Protein AF-A0A8C0IT61-F1 (afdb_monomer_lite)

Structure (mmCIF, N/CA/C/O backbone):
data_AF-A0A8C0IT61-F1
#
_entry.id   AF-A0A8C0IT61-F1
#
loop_
_atom_site.group_PDB
_atom_site.id
_atom_site.type_symbol
_atom_site.label_atom_id
_atom_site.label_alt_id
_atom_site.label_comp_id
_atom_site.label_asym_id
_atom_site.label_entity_id
_atom_site.label_seq_id
_atom_site.pdbx_PDB_ins_code
_atom_site.Cartn_x
_atom_site.Cartn_y
_atom_site.Cartn_z
_atom_site.occupancy
_atom_site.B_iso_or_equiv
_atom_site.auth_seq_id
_atom_site.auth_comp_id
_atom_site.auth_asym_id
_atom_site.auth_atom_id
_atom_site.pdbx_PDB_model_num
ATOM 1 N N . GLY A 1 1 ? 16.651 39.748 52.856 1.00 37.59 1 GLY A N 1
ATOM 2 C CA . GLY A 1 1 ? 15.775 40.098 51.716 1.00 37.59 1 GLY A CA 1
ATOM 3 C C . GLY A 1 1 ? 16.646 40.126 50.484 1.00 37.59 1 GLY A C 1
ATOM 4 O O . GLY A 1 1 ? 17.708 40.715 50.561 1.00 37.59 1 GLY A O 1
ATOM 5 N N . GLY A 1 2 ? 16.390 39.328 49.450 1.00 40.09 2 GLY A N 1
ATOM 6 C CA . GLY A 1 2 ? 15.243 39.465 48.538 1.00 40.09 2 GLY A CA 1
ATOM 7 C C . GLY A 1 2 ? 15.715 40.370 47.390 1.00 40.09 2 GLY A C 1
ATOM 8 O O . GLY A 1 2 ? 16.027 41.520 47.638 1.00 40.09 2 GLY A O 1
ATOM 9 N N . GLY A 1 3 ? 15.946 39.916 46.160 1.00 47.50 3 GLY A N 1
ATOM 10 C CA . GLY A 1 3 ? 15.124 39.027 45.347 1.00 47.50 3 GLY A CA 1
ATOM 11 C C . GLY A 1 3 ? 14.456 39.866 44.250 1.00 47.50 3 GLY A C 1
ATOM 12 O O . GLY A 1 3 ? 13.335 40.319 44.439 1.00 47.50 3 GLY A O 1
ATOM 13 N N . GLN A 1 4 ? 15.146 40.077 43.125 1.00 46.81 4 GLN A N 1
ATOM 14 C CA . GLN A 1 4 ? 14.633 40.660 41.870 1.00 46.81 4 GLN A CA 1
ATOM 15 C C . GLN A 1 4 ? 15.276 39.840 40.738 1.00 46.81 4 GLN A C 1
ATOM 17 O O . GLN A 1 4 ? 16.493 39.853 40.608 1.00 46.81 4 GLN A O 1
ATOM 22 N N . ARG A 1 5 ? 14.626 38.843 40.120 1.00 49.97 5 ARG A N 1
ATOM 23 C CA . ARG A 1 5 ? 13.430 38.793 39.247 1.00 49.97 5 ARG A CA 1
ATOM 24 C C . ARG A 1 5 ? 13.574 39.548 37.921 1.00 49.97 5 ARG A C 1
ATOM 26 O O . ARG A 1 5 ? 13.501 40.766 37.890 1.00 49.97 5 ARG A O 1
ATOM 33 N N . GLY A 1 6 ? 13.595 38.749 36.848 1.00 43.94 6 GLY A N 1
ATOM 34 C CA . GLY A 1 6 ? 13.253 39.118 35.470 1.00 43.94 6 GLY A CA 1
ATOM 35 C C . GLY A 1 6 ? 14.483 39.224 34.570 1.00 43.94 6 GLY A C 1
ATOM 36 O O . GLY A 1 6 ? 15.353 40.033 34.823 1.00 43.94 6 GLY A O 1
ATOM 37 N N . GLY A 1 7 ? 14.667 38.447 33.511 1.00 47.16 7 GLY A N 1
ATOM 38 C CA . GLY A 1 7 ? 13.879 37.388 32.901 1.00 47.16 7 GLY A CA 1
ATOM 39 C C . GLY A 1 7 ? 14.778 36.759 31.834 1.00 47.16 7 GLY A C 1
ATOM 40 O O . GLY A 1 7 ? 15.480 37.464 31.115 1.00 47.16 7 GLY A O 1
ATOM 41 N N . GLY A 1 8 ? 14.837 35.429 31.796 1.00 50.91 8 GLY A N 1
ATOM 42 C CA . GLY A 1 8 ? 15.712 34.708 30.882 1.00 50.91 8 GLY A CA 1
ATOM 43 C C . GLY A 1 8 ? 15.244 34.827 29.436 1.00 50.91 8 GLY A C 1
ATOM 44 O O . GLY A 1 8 ? 14.141 34.398 29.105 1.00 50.91 8 GLY A O 1
ATOM 45 N N . THR A 1 9 ? 16.112 35.314 28.555 1.00 48.31 9 THR A N 1
ATOM 46 C CA . THR A 1 9 ? 15.982 35.096 27.115 1.00 48.31 9 THR A CA 1
ATOM 47 C C . THR A 1 9 ? 16.641 33.765 26.769 1.00 48.31 9 THR A C 1
ATOM 49 O O . THR A 1 9 ? 17.807 33.664 26.397 1.00 48.31 9 THR A O 1
ATOM 52 N N . LYS A 1 10 ? 15.863 32.691 26.923 1.00 48.31 10 LYS A N 1
ATOM 53 C CA . LYS A 1 10 ? 16.153 31.412 26.276 1.00 48.31 10 LYS A CA 1
ATOM 54 C C . LYS A 1 10 ? 15.965 31.615 24.777 1.00 48.31 10 LYS A C 1
ATOM 56 O O . LYS A 1 10 ? 14.842 31.527 24.287 1.00 48.31 10 LYS A O 1
ATOM 61 N N . VAL A 1 11 ? 17.043 31.863 24.040 1.00 52.34 11 VAL A N 1
ATOM 62 C CA . VAL A 1 11 ? 17.003 31.681 22.586 1.00 52.34 11 VAL A CA 1
ATOM 63 C C . VAL A 1 11 ? 17.136 30.182 22.336 1.00 52.34 11 VAL A C 1
ATOM 65 O O . VAL A 1 11 ? 18.219 29.649 22.115 1.00 52.34 11 VAL A O 1
ATOM 68 N N . ALA A 1 12 ? 16.014 29.474 22.471 1.00 51.62 12 ALA A N 1
ATOM 69 C CA . ALA A 1 12 ? 15.885 28.125 21.953 1.00 51.62 12 ALA A CA 1
ATOM 70 C C . ALA A 1 12 ? 15.893 28.241 20.426 1.00 51.62 12 ALA A C 1
ATOM 72 O O . ALA A 1 12 ? 14.868 28.517 19.805 1.00 51.62 12 ALA A O 1
ATOM 73 N N . ALA A 1 13 ? 17.073 28.095 19.823 1.00 52.84 13 ALA A N 1
ATOM 74 C CA . ALA A 1 13 ? 17.193 27.905 18.389 1.00 52.84 13 ALA A CA 1
ATOM 75 C C . ALA A 1 13 ? 16.538 26.559 18.050 1.00 52.84 13 ALA A C 1
ATOM 77 O O . ALA A 1 13 ? 17.117 25.492 18.248 1.00 52.84 13 ALA A O 1
ATOM 78 N N . GLY A 1 14 ? 15.277 26.620 17.624 1.00 57.12 14 GLY A N 1
ATOM 79 C CA . GLY A 1 14 ? 14.517 25.470 17.166 1.00 57.12 14 GLY A CA 1
ATOM 80 C C . GLY A 1 14 ? 15.157 24.895 15.910 1.00 57.12 14 GLY A C 1
ATOM 81 O O . GLY A 1 14 ? 15.017 25.452 14.825 1.00 57.12 14 GLY A O 1
ATOM 82 N N . LEU A 1 15 ? 15.847 23.765 16.053 1.00 47.53 15 LEU A N 1
ATOM 83 C CA . LEU A 1 15 ? 16.224 22.936 14.921 1.00 47.53 15 LEU A CA 1
ATOM 84 C C . LEU A 1 15 ? 15.074 21.961 14.666 1.00 47.53 15 LEU A C 1
ATOM 86 O O . LEU A 1 15 ? 14.928 20.950 15.353 1.00 47.53 15 LEU A O 1
ATOM 90 N N . VAL A 1 16 ? 14.245 22.282 13.675 1.00 60.56 16 VAL A N 1
ATOM 91 C CA . VAL A 1 16 ? 13.300 21.333 13.079 1.00 60.56 16 VAL A CA 1
ATOM 92 C C . VAL A 1 16 ? 14.128 20.248 12.385 1.00 60.56 16 VAL A C 1
ATOM 94 O O . VAL A 1 16 ? 14.494 20.365 11.218 1.00 60.56 16 VAL A O 1
ATOM 97 N N . LEU A 1 17 ? 14.474 19.191 13.119 1.00 53.53 17 LEU A N 1
ATOM 98 C CA . LEU A 1 17 ? 15.021 17.967 12.544 1.00 53.53 17 LEU A CA 1
ATOM 99 C C . LEU A 1 17 ? 13.860 17.149 11.983 1.00 53.53 17 LEU A C 1
ATOM 101 O O . LEU A 1 17 ? 13.327 16.252 12.631 1.00 53.53 17 LEU A O 1
ATOM 105 N N . GLY A 1 18 ? 13.468 17.464 10.751 1.00 53.72 18 GLY A N 1
ATOM 106 C CA . GLY A 1 18 ? 12.740 16.500 9.938 1.00 53.72 18 GLY A CA 1
ATOM 107 C C . GLY A 1 18 ? 13.580 15.226 9.801 1.00 53.72 18 GLY A C 1
ATOM 108 O O . GLY A 1 18 ? 14.789 15.290 9.559 1.00 53.72 18 GLY A O 1
ATOM 109 N N . ALA A 1 19 ? 12.944 14.060 9.919 1.00 58.09 19 ALA A N 1
ATOM 110 C CA . ALA A 1 19 ? 13.590 12.744 9.852 1.00 58.09 19 ALA A CA 1
ATOM 111 C C . ALA A 1 19 ? 14.281 12.427 8.498 1.00 58.09 19 ALA A C 1
ATOM 113 O O . ALA A 1 19 ? 14.853 11.355 8.337 1.00 58.09 19 ALA A O 1
ATOM 114 N N . GLY A 1 20 ? 14.290 13.362 7.539 1.00 57.69 20 GLY A N 1
ATOM 115 C CA . GLY A 1 20 ? 14.991 13.257 6.253 1.00 57.69 20 GLY A CA 1
ATOM 116 C C . GLY A 1 20 ? 16.338 13.993 6.157 1.00 57.69 20 GLY A C 1
ATOM 117 O O . GLY A 1 20 ? 17.048 13.802 5.175 1.00 57.69 20 GLY A O 1
ATOM 118 N N . ALA A 1 21 ? 16.735 14.812 7.142 1.00 60.66 21 ALA A N 1
ATOM 119 C CA . ALA A 1 21 ? 17.976 15.606 7.061 1.00 60.66 21 ALA A CA 1
ATOM 120 C C . ALA A 1 21 ? 19.201 14.942 7.727 1.00 60.66 21 ALA A C 1
ATOM 122 O O . ALA A 1 21 ? 20.345 15.313 7.455 1.00 60.66 21 ALA A O 1
ATOM 123 N N . CYS A 1 22 ? 18.985 13.939 8.585 1.00 60.97 22 CYS A N 1
ATOM 124 C CA . CYS A 1 22 ? 20.041 13.385 9.437 1.00 60.97 22 CYS A CA 1
ATOM 125 C C . CYS A 1 22 ? 21.082 12.562 8.650 1.00 60.97 22 CYS A C 1
ATOM 127 O O . CYS A 1 22 ? 22.280 12.663 8.912 1.00 60.97 22 CYS A O 1
ATOM 129 N N . TYR A 1 23 ? 20.663 11.815 7.621 1.00 62.41 23 TYR A N 1
ATOM 130 C CA . TYR A 1 23 ? 21.582 10.959 6.859 1.00 62.41 23 TYR A CA 1
ATOM 131 C C . TYR A 1 23 ? 22.549 11.757 5.964 1.00 62.41 23 TYR A C 1
ATOM 133 O O . TYR A 1 23 ? 23.741 11.449 5.893 1.00 62.41 23 TYR A O 1
ATOM 141 N N . CYS A 1 24 ? 22.070 12.833 5.332 1.00 63.38 24 CYS A N 1
ATOM 142 C CA . CYS A 1 24 ? 22.892 13.696 4.479 1.00 63.38 24 CYS A CA 1
ATOM 143 C C . CYS A 1 24 ? 23.991 14.409 5.282 1.00 63.38 24 CYS A C 1
ATOM 145 O O . CYS A 1 24 ? 25.144 14.462 4.849 1.00 63.38 24 CYS A O 1
ATOM 147 N N . VAL A 1 25 ? 23.661 14.889 6.485 1.00 64.75 25 VAL A N 1
ATOM 148 C CA . VAL A 1 25 ? 24.629 15.527 7.390 1.00 64.75 25 VAL A CA 1
ATOM 149 C C . VAL A 1 25 ? 25.585 14.494 7.995 1.00 64.75 25 VAL A C 1
ATOM 151 O O . VAL A 1 25 ? 26.789 14.747 8.059 1.00 64.75 25 VAL A O 1
ATOM 154 N N . TYR A 1 26 ? 25.106 13.300 8.357 1.00 68.75 26 TYR A N 1
ATOM 155 C CA . TYR A 1 26 ? 25.952 12.202 8.845 1.00 68.75 26 TYR A CA 1
ATOM 156 C C . TYR A 1 26 ? 27.032 11.796 7.824 1.00 68.75 26 TYR A C 1
ATOM 158 O O . TYR A 1 26 ? 28.196 11.612 8.186 1.00 68.75 26 TYR A O 1
ATOM 166 N N . ARG A 1 27 ? 26.696 11.731 6.527 1.00 64.75 27 ARG A N 1
ATOM 167 C CA . ARG A 1 27 ? 27.674 11.402 5.474 1.00 64.75 27 ARG A CA 1
ATOM 168 C C . ARG A 1 27 ? 28.692 12.526 5.245 1.00 64.75 27 ARG A C 1
ATOM 170 O O . ARG A 1 27 ? 29.883 12.253 5.123 1.00 64.75 27 ARG A O 1
ATOM 177 N N . LEU A 1 28 ? 28.247 13.784 5.238 1.00 60.97 28 LEU A N 1
ATOM 178 C CA . LEU A 1 28 ? 29.122 14.949 5.029 1.00 60.97 28 LEU A CA 1
ATOM 179 C C . LEU A 1 28 ? 30.084 15.192 6.201 1.00 60.97 28 LEU A C 1
ATOM 181 O O . LEU A 1 28 ? 31.231 15.587 5.998 1.00 60.97 28 LEU A O 1
ATOM 185 N N . THR A 1 29 ? 29.640 14.920 7.427 1.00 61.91 29 THR A N 1
ATOM 186 C CA . THR A 1 29 ? 30.465 15.074 8.635 1.00 61.91 29 THR A CA 1
ATOM 187 C C . THR A 1 29 ? 31.491 13.950 8.789 1.00 61.91 29 THR A C 1
ATOM 189 O O . THR A 1 29 ? 32.579 14.188 9.316 1.00 61.91 29 THR A O 1
ATOM 192 N N . ARG A 1 30 ? 31.208 12.747 8.265 1.00 52.00 30 ARG A N 1
ATOM 193 C CA . ARG A 1 30 ? 32.142 11.610 8.291 1.00 52.00 30 ARG A CA 1
ATOM 194 C C . ARG A 1 30 ? 33.242 11.704 7.226 1.00 52.00 30 ARG A C 1
ATOM 196 O O . ARG A 1 30 ? 34.373 11.329 7.520 1.00 52.00 30 ARG A O 1
ATOM 203 N N . SER A 1 31 ? 32.966 12.280 6.051 1.00 47.78 31 SER A N 1
ATOM 204 C CA . SER A 1 31 ? 33.995 12.518 5.018 1.00 47.78 31 SER A CA 1
ATOM 205 C C . SER A 1 31 ? 35.077 13.523 5.437 1.00 47.78 31 SER A C 1
ATOM 207 O O . SER A 1 31 ? 36.169 13.484 4.889 1.00 47.78 31 SER A O 1
ATOM 209 N N . ARG A 1 32 ? 34.828 14.388 6.432 1.00 51.34 32 ARG A N 1
ATOM 210 C CA . ARG A 1 32 ? 35.838 15.330 6.958 1.00 51.34 32 ARG A CA 1
ATOM 211 C C . ARG A 1 32 ? 36.756 14.754 8.041 1.00 51.34 32 ARG A C 1
ATOM 213 O O . ARG A 1 32 ? 37.675 15.444 8.465 1.00 51.34 32 ARG A O 1
ATOM 220 N N . ARG A 1 33 ? 36.529 13.517 8.501 1.00 49.56 33 ARG A N 1
ATOM 221 C CA . ARG A 1 33 ? 37.400 12.845 9.487 1.00 49.56 33 ARG A CA 1
ATOM 222 C C . ARG A 1 33 ? 38.389 11.855 8.868 1.00 49.56 33 ARG A C 1
ATOM 224 O O . ARG A 1 33 ? 39.140 11.228 9.603 1.00 49.56 33 ARG A O 1
ATOM 231 N N . ALA A 1 34 ? 38.410 11.735 7.543 1.00 48.28 34 ALA A N 1
ATOM 232 C CA . ALA A 1 34 ? 39.414 10.969 6.819 1.00 48.28 34 ALA A CA 1
ATOM 233 C C . ALA A 1 34 ? 40.298 11.936 6.016 1.00 48.28 34 ALA A C 1
ATOM 235 O O . ALA A 1 34 ? 39.932 12.368 4.930 1.00 48.28 34 ALA A O 1
ATOM 236 N N . GLY A 1 35 ? 41.447 12.304 6.572 1.00 42.69 35 GLY A N 1
ATOM 237 C CA . GLY A 1 35 ? 42.621 12.696 5.781 1.00 42.69 35 GLY A CA 1
ATOM 238 C C . GLY A 1 35 ? 43.753 11.696 6.057 1.00 42.69 35 GLY A C 1
ATOM 239 O O . GLY A 1 35 ? 43.576 10.877 6.965 1.00 42.69 35 GLY A O 1
ATOM 240 N N . PRO A 1 36 ? 44.921 11.760 5.380 1.00 52.97 36 PRO A N 1
ATOM 241 C CA . PRO A 1 36 ? 45.360 12.690 4.322 1.00 52.97 36 PRO A CA 1
ATOM 242 C C . PRO A 1 36 ? 45.932 11.975 3.062 1.00 52.97 36 PRO A C 1
ATOM 244 O O . PRO A 1 36 ? 46.183 10.775 3.096 1.00 52.97 36 PRO A O 1
ATOM 247 N N . GLY A 1 37 ? 46.216 12.701 1.965 1.00 37.31 37 GLY A N 1
ATOM 248 C CA . GLY A 1 37 ? 47.081 12.163 0.894 1.00 37.31 37 GLY A CA 1
ATOM 249 C C . GLY A 1 37 ? 47.042 12.859 -0.474 1.00 37.31 37 GLY A C 1
ATOM 250 O O . GLY A 1 37 ? 46.269 12.461 -1.329 1.00 37.31 37 GLY A O 1
ATOM 251 N N . ALA A 1 38 ? 47.892 13.880 -0.626 1.00 38.84 38 ALA A N 1
ATOM 252 C CA . A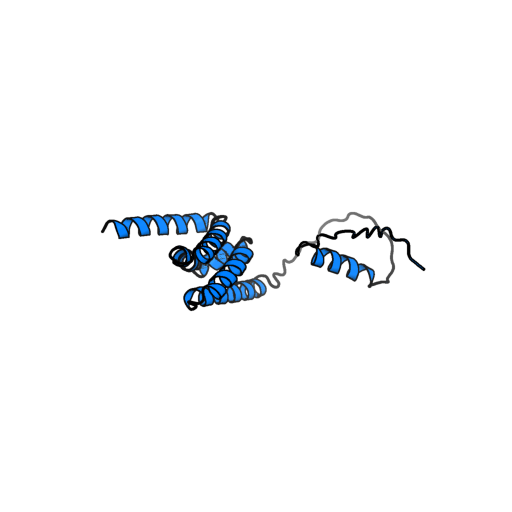LA A 1 38 ? 48.706 14.294 -1.787 1.00 38.84 38 ALA A CA 1
ATOM 253 C C . ALA A 1 38 ? 48.244 14.134 -3.264 1.00 38.84 38 ALA A C 1
ATOM 255 O O . ALA A 1 38 ? 47.935 13.043 -3.727 1.00 38.84 38 ALA A O 1
ATOM 256 N N . GLY A 1 39 ? 48.458 15.221 -4.030 1.00 36.56 39 GLY A N 1
ATOM 257 C CA . GLY A 1 39 ? 48.894 15.203 -5.441 1.00 36.56 39 GLY A CA 1
ATOM 258 C C . GLY A 1 39 ? 47.836 15.662 -6.453 1.00 36.56 39 GLY A C 1
ATOM 259 O O . GLY A 1 39 ? 46.943 14.901 -6.793 1.00 36.56 39 GLY A O 1
ATOM 260 N N . THR A 1 40 ? 47.728 16.956 -6.769 1.00 43.03 40 THR A N 1
ATOM 261 C CA . THR A 1 40 ? 48.392 17.671 -7.888 1.00 43.03 40 THR A CA 1
ATOM 262 C C . THR A 1 40 ? 48.075 17.156 -9.298 1.00 43.03 40 THR A C 1
ATOM 264 O O . THR A 1 40 ? 48.570 16.118 -9.715 1.00 43.03 40 THR A O 1
ATOM 267 N N . GLU A 1 41 ? 47.382 18.038 -10.029 1.00 38.59 41 GLU A N 1
ATOM 268 C CA . GLU A 1 41 ? 47.664 18.437 -11.418 1.00 38.59 41 GLU A CA 1
ATOM 269 C C . GLU A 1 41 ? 47.197 17.556 -12.583 1.00 38.59 41 GLU A C 1
ATOM 271 O O . GLU A 1 41 ? 47.289 16.336 -12.582 1.00 38.59 41 GLU A O 1
ATOM 276 N N . GLY A 1 42 ? 46.775 18.249 -13.647 1.00 32.53 42 GLY A N 1
ATOM 277 C CA . GLY A 1 42 ? 46.871 17.728 -15.006 1.00 32.53 42 GLY A CA 1
ATOM 278 C C . GLY A 1 42 ? 45.556 17.650 -15.761 1.00 32.53 42 GLY A C 1
ATOM 279 O O . GLY A 1 42 ? 44.927 16.602 -15.845 1.00 32.53 42 GLY A O 1
ATOM 280 N N . ALA A 1 43 ? 45.181 18.758 -16.393 1.00 45.78 43 ALA A N 1
ATOM 281 C CA . ALA A 1 43 ? 44.324 18.730 -17.567 1.00 45.78 43 ALA A CA 1
ATOM 282 C C . ALA A 1 43 ? 44.943 17.842 -18.662 1.00 45.78 43 ALA A C 1
ATOM 284 O O . ALA A 1 43 ? 46.132 17.980 -18.927 1.00 45.78 43 ALA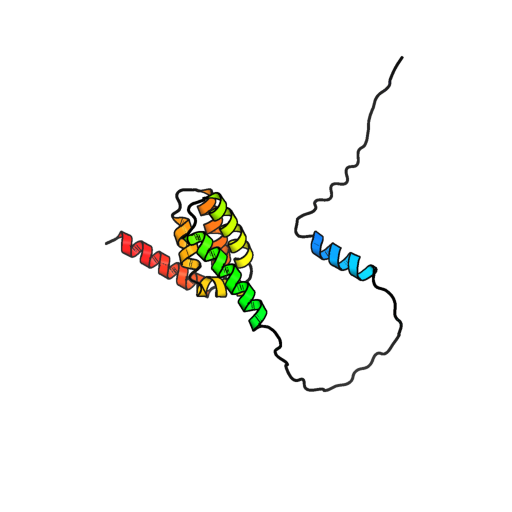 A O 1
ATOM 285 N N . ALA A 1 44 ? 44.145 17.014 -19.342 1.00 37.53 44 ALA A N 1
ATOM 286 C CA . ALA A 1 44 ? 44.164 16.891 -20.805 1.00 37.53 44 ALA A CA 1
ATOM 287 C C . ALA A 1 44 ? 43.187 15.822 -21.316 1.00 37.53 44 ALA A C 1
ATOM 289 O O . ALA A 1 44 ? 43.125 14.688 -20.853 1.00 37.53 44 ALA A O 1
ATOM 290 N N . SER A 1 45 ? 42.472 16.238 -22.353 1.00 46.97 45 SER A N 1
ATOM 291 C CA . SER A 1 45 ? 41.808 15.444 -23.379 1.00 46.97 45 SER A CA 1
ATOM 292 C C . SER A 1 45 ? 42.647 14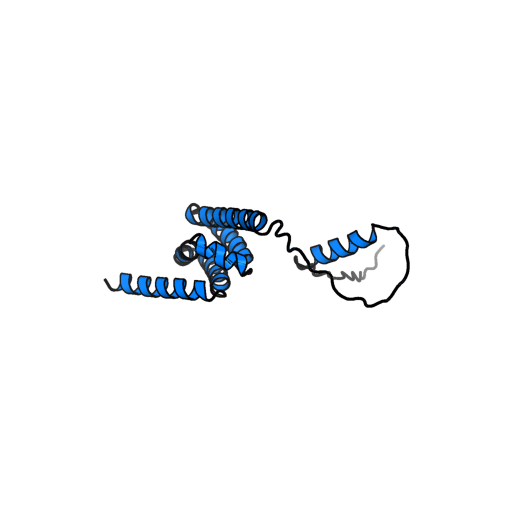.262 -23.888 1.00 46.97 45 SER A C 1
ATOM 294 O O . SER A 1 45 ? 43.770 14.471 -24.337 1.00 46.97 45 SER A O 1
ATOM 296 N N . ALA A 1 46 ? 42.069 13.058 -23.941 1.00 36.66 46 ALA A N 1
ATOM 297 C CA . ALA A 1 46 ? 42.342 12.076 -24.992 1.00 36.66 46 ALA A CA 1
ATOM 298 C C . ALA A 1 46 ? 41.260 10.987 -25.018 1.00 36.66 46 ALA A C 1
ATOM 300 O O . ALA A 1 46 ? 40.642 10.640 -24.018 1.00 36.66 46 ALA A O 1
ATOM 301 N N . ARG A 1 47 ? 41.004 10.511 -26.230 1.00 43.88 47 ARG A N 1
ATOM 302 C CA . ARG A 1 47 ? 39.871 9.704 -26.674 1.00 43.88 47 ARG A CA 1
ATOM 303 C C . ARG A 1 47 ? 40.047 8.210 -26.378 1.00 43.88 47 ARG A C 1
ATOM 305 O O . ARG A 1 47 ? 41.165 7.730 -26.281 1.00 43.88 47 ARG A O 1
ATOM 312 N N . HIS A 1 48 ? 38.913 7.513 -26.489 1.00 46.28 48 HIS A N 1
ATOM 313 C CA . HIS A 1 48 ? 38.757 6.098 -26.853 1.00 46.28 48 HIS A CA 1
ATOM 314 C C . HIS A 1 48 ? 39.274 5.042 -25.866 1.00 46.28 48 HIS A C 1
ATOM 316 O O . HIS A 1 48 ? 40.465 4.820 -25.702 1.00 46.28 48 HIS A O 1
ATOM 322 N N . GLY A 1 49 ? 38.323 4.288 -25.320 1.00 35.78 49 GLY A N 1
ATOM 323 C CA . GLY A 1 49 ? 38.571 3.038 -24.617 1.00 35.78 49 GLY A CA 1
ATOM 324 C C . GLY A 1 49 ? 37.250 2.335 -24.352 1.00 35.78 49 GLY A C 1
ATOM 325 O O . GLY A 1 49 ? 36.585 2.602 -23.358 1.00 35.78 49 GLY A O 1
ATOM 326 N N . SER A 1 50 ? 36.847 1.503 -25.303 1.00 46.25 50 SER A N 1
ATOM 327 C CA . SER A 1 50 ? 35.705 0.595 -25.271 1.00 46.25 50 SER A CA 1
ATOM 328 C C . SER A 1 50 ? 35.586 -0.124 -23.924 1.00 46.25 50 SER A C 1
ATOM 330 O O . SER A 1 50 ? 36.535 -0.758 -23.467 1.00 46.25 50 SER A O 1
ATOM 332 N N . GLY A 1 51 ? 34.419 -0.031 -23.287 1.00 43.56 51 GLY A N 1
ATOM 333 C CA . GLY A 1 51 ? 34.141 -0.763 -22.055 1.00 43.56 51 GLY A CA 1
ATOM 334 C C . GLY A 1 51 ? 33.928 -2.261 -22.288 1.00 43.56 51 GLY A C 1
ATOM 335 O O . GLY A 1 51 ? 33.576 -2.681 -23.391 1.00 43.56 51 GLY A O 1
ATOM 336 N N . PRO A 1 52 ? 33.994 -3.050 -21.209 1.00 46.25 52 PRO A N 1
ATOM 337 C CA . PRO A 1 52 ? 33.052 -4.126 -20.995 1.00 46.25 52 PRO A CA 1
ATOM 338 C C . PRO A 1 52 ? 32.138 -3.763 -19.822 1.00 46.25 52 PRO A C 1
ATOM 340 O O . PRO A 1 52 ? 32.573 -3.482 -18.704 1.00 46.25 52 PRO A O 1
ATOM 343 N N . ALA A 1 53 ? 30.837 -3.775 -20.104 1.00 53.25 53 ALA A N 1
ATOM 344 C CA . ALA A 1 53 ? 29.787 -3.783 -19.104 1.00 53.25 53 ALA A CA 1
ATOM 345 C C . ALA A 1 53 ? 29.903 -5.067 -18.262 1.00 53.25 53 ALA A C 1
ATOM 347 O O . ALA A 1 53 ? 29.521 -6.147 -18.703 1.00 53.25 53 ALA A O 1
ATOM 348 N N . GLY A 1 54 ? 30.446 -4.951 -17.050 1.00 39.53 54 GLY A N 1
ATOM 349 C CA . GLY A 1 54 ? 30.407 -5.999 -16.032 1.00 39.53 54 GLY A CA 1
ATOM 350 C C . GLY A 1 54 ? 29.171 -5.827 -15.154 1.00 39.53 54 GLY A C 1
ATOM 351 O O . GLY A 1 54 ? 29.177 -5.025 -14.225 1.00 39.53 54 GLY A O 1
ATOM 352 N N . GLY A 1 55 ? 28.096 -6.552 -15.473 1.00 49.97 55 GLY A N 1
ATOM 353 C CA . GLY A 1 55 ? 26.825 -6.553 -14.743 1.00 49.97 55 GLY A CA 1
ATOM 354 C C . GLY A 1 55 ? 26.917 -7.230 -13.375 1.00 49.97 55 GLY A C 1
ATOM 355 O O . GLY A 1 55 ? 26.463 -8.359 -13.208 1.00 49.97 55 GLY A O 1
ATOM 356 N N . PHE A 1 56 ? 27.474 -6.538 -12.384 1.00 43.16 56 PHE A N 1
ATOM 357 C CA . PHE A 1 56 ? 27.603 -7.063 -11.028 1.00 43.16 56 PHE A CA 1
ATOM 358 C C . PHE A 1 56 ? 26.553 -6.417 -10.093 1.00 43.16 56 PHE A C 1
ATOM 360 O O . PHE A 1 56 ? 26.604 -5.224 -9.812 1.00 43.16 56 PHE A O 1
ATOM 367 N N . HIS A 1 57 ? 25.602 -7.243 -9.624 1.00 50.44 57 HIS A N 1
ATOM 368 C CA . HIS A 1 57 ? 24.635 -7.037 -8.518 1.00 50.44 57 HIS A CA 1
ATOM 369 C C . HIS A 1 57 ? 23.310 -6.263 -8.716 1.00 50.44 57 HIS A C 1
ATOM 371 O O . HIS A 1 57 ? 22.810 -5.671 -7.761 1.00 50.44 57 HIS A O 1
ATOM 377 N N . SER A 1 58 ? 22.626 -6.331 -9.861 1.00 54.41 58 SER A N 1
ATOM 378 C CA . SER A 1 58 ? 21.223 -5.851 -9.918 1.00 54.41 58 SER A CA 1
ATOM 379 C C . SER A 1 58 ? 20.197 -6.862 -9.366 1.00 54.41 58 SER A C 1
ATOM 381 O O . SER A 1 58 ? 19.174 -6.473 -8.798 1.00 54.41 58 SER A O 1
ATOM 383 N N . SER A 1 59 ? 20.459 -8.169 -9.476 1.00 57.09 59 SER A N 1
ATOM 384 C CA . SER A 1 59 ? 19.510 -9.236 -9.101 1.00 57.09 59 SER A CA 1
ATOM 385 C C . SER A 1 59 ? 19.477 -9.556 -7.602 1.00 57.09 59 SER A C 1
ATOM 387 O O . SER A 1 59 ? 18.445 -9.968 -7.077 1.00 57.09 59 SER A O 1
ATOM 389 N N . GLN A 1 60 ? 20.591 -9.379 -6.892 1.00 48.09 60 GLN A N 1
ATOM 390 C CA . GLN A 1 60 ? 20.690 -9.764 -5.480 1.00 48.09 60 GLN A CA 1
ATOM 391 C C . GLN A 1 60 ? 20.015 -8.745 -4.557 1.00 48.09 60 GLN A C 1
ATOM 393 O O . GLN A 1 60 ? 19.308 -9.130 -3.629 1.00 48.09 60 GLN A O 1
ATOM 398 N N . TRP A 1 61 ? 20.170 -7.453 -4.857 1.00 56.34 61 TRP A N 1
ATOM 399 C CA . TRP A 1 61 ? 19.483 -6.380 -4.138 1.00 56.34 61 TRP A CA 1
ATOM 400 C C . TRP A 1 61 ? 17.966 -6.421 -4.375 1.00 56.34 61 TRP A C 1
ATOM 402 O O . TRP A 1 61 ? 17.184 -6.377 -3.430 1.00 56.34 61 TRP A O 1
ATOM 412 N N . SER A 1 62 ? 17.539 -6.617 -5.627 1.00 63.31 62 SER A N 1
ATOM 413 C CA . SER A 1 62 ? 16.112 -6.713 -5.967 1.00 63.31 62 SER A CA 1
ATOM 414 C C . SER A 1 62 ? 15.416 -7.938 -5.357 1.00 63.31 62 SER A C 1
ATOM 416 O O . SER A 1 62 ? 14.244 -7.845 -4.999 1.00 63.31 62 SER A O 1
ATOM 418 N N . ASN A 1 63 ? 16.120 -9.062 -5.172 1.00 66.81 63 ASN A N 1
ATOM 419 C CA . ASN A 1 63 ? 15.576 -10.226 -4.460 1.00 66.81 63 ASN A CA 1
ATOM 420 C C . ASN A 1 63 ? 15.355 -9.960 -2.964 1.00 66.81 63 ASN A C 1
ATOM 422 O O . ASN A 1 63 ? 14.348 -10.400 -2.410 1.00 66.81 63 ASN A O 1
ATOM 426 N N . LEU A 1 64 ? 16.268 -9.231 -2.311 1.00 68.69 64 LEU A N 1
ATOM 427 C CA . LEU A 1 64 ? 16.092 -8.845 -0.909 1.00 68.69 64 LEU A CA 1
ATOM 428 C C . LEU A 1 64 ? 14.884 -7.915 -0.751 1.00 68.69 64 LEU A C 1
ATOM 430 O O . LEU A 1 64 ? 14.063 -8.137 0.139 1.00 68.69 64 LEU A O 1
ATOM 434 N N . ASP A 1 65 ? 14.724 -6.939 -1.646 1.00 82.69 65 ASP A N 1
ATOM 435 C CA . ASP A 1 65 ? 13.566 -6.039 -1.640 1.00 82.69 65 ASP A CA 1
ATOM 436 C C . ASP A 1 65 ? 12.250 -6.799 -1.879 1.00 82.69 65 ASP A C 1
ATOM 438 O O . ASP A 1 65 ? 11.287 -6.621 -1.129 1.00 82.69 65 ASP A O 1
ATOM 442 N N . ALA A 1 66 ? 12.210 -7.717 -2.852 1.00 92.44 66 ALA A N 1
ATOM 443 C CA . ALA A 1 66 ? 11.022 -8.523 -3.136 1.00 92.44 66 ALA A CA 1
ATOM 444 C C . ALA A 1 66 ? 10.605 -9.411 -1.954 1.00 92.44 66 ALA A C 1
ATOM 446 O O . ALA A 1 66 ? 9.423 -9.477 -1.617 1.00 92.44 66 ALA A O 1
ATOM 447 N N . HIS A 1 67 ? 11.564 -10.044 -1.279 1.00 94.38 67 HIS A N 1
ATOM 448 C CA . HIS A 1 67 ? 11.286 -10.891 -0.122 1.00 94.38 67 HIS A CA 1
ATOM 449 C C . HIS A 1 67 ? 10.723 -10.097 1.070 1.00 94.38 67 HIS A C 1
ATOM 451 O O . HIS A 1 67 ? 9.794 -10.556 1.740 1.00 94.38 67 HIS A O 1
ATOM 457 N N . HIS A 1 68 ? 11.231 -8.889 1.336 1.00 94.56 68 HIS A N 1
ATOM 458 C CA . HIS A 1 68 ? 10.674 -8.033 2.390 1.00 94.56 68 HIS A CA 1
ATOM 459 C C . HIS A 1 68 ? 9.258 -7.556 2.057 1.00 94.56 68 HIS A C 1
ATOM 461 O O . HIS A 1 68 ? 8.386 -7.577 2.927 1.00 94.56 68 HIS A O 1
ATOM 467 N N . LEU A 1 69 ? 9.007 -7.183 0.799 1.00 97.31 69 LEU A N 1
ATOM 468 C CA . LEU A 1 69 ? 7.671 -6.814 0.330 1.00 97.31 69 LEU A CA 1
ATOM 469 C C . LEU A 1 69 ? 6.689 -7.980 0.469 1.00 97.31 69 LEU A C 1
ATOM 471 O O . LEU A 1 69 ? 5.589 -7.790 0.981 1.00 97.31 69 LEU A O 1
ATOM 475 N N . GLN A 1 70 ? 7.101 -9.196 0.105 1.00 97.88 70 GLN A N 1
ATOM 476 C CA . GLN A 1 70 ? 6.280 -10.393 0.270 1.00 97.88 70 GLN A CA 1
ATOM 477 C C . GLN A 1 70 ? 5.934 -10.654 1.742 1.00 97.88 70 GLN A C 1
ATOM 479 O O . GLN A 1 70 ? 4.785 -10.955 2.054 1.00 97.88 70 GLN A O 1
ATOM 484 N N . LYS A 1 71 ? 6.890 -10.486 2.665 1.00 97.12 71 LYS A N 1
ATOM 485 C CA . LYS A 1 71 ? 6.623 -10.619 4.106 1.00 97.12 71 LYS A CA 1
ATOM 486 C C . LYS A 1 71 ? 5.601 -9.603 4.614 1.00 97.12 71 LYS A C 1
ATOM 488 O O . LYS A 1 71 ? 4.747 -9.975 5.412 1.00 97.12 71 LYS A O 1
ATOM 493 N N . LEU A 1 72 ? 5.667 -8.351 4.156 1.00 97.38 72 LEU A N 1
ATOM 494 C CA . LEU A 1 72 ? 4.676 -7.328 4.510 1.00 97.38 72 LEU A CA 1
ATOM 495 C C . LEU A 1 72 ? 3.285 -7.674 3.968 1.00 97.38 72 LEU A C 1
ATOM 497 O O . LEU A 1 72 ? 2.300 -7.521 4.685 1.00 97.38 72 LEU A O 1
ATOM 501 N N . LEU A 1 73 ? 3.203 -8.164 2.728 1.00 98.25 73 LEU A N 1
ATOM 502 C CA . LEU A 1 73 ? 1.939 -8.586 2.121 1.00 98.25 73 LEU A CA 1
ATOM 503 C C . LEU A 1 73 ? 1.332 -9.787 2.855 1.00 98.25 73 LEU A C 1
ATOM 505 O O . LEU A 1 73 ? 0.167 -9.729 3.229 1.00 98.25 73 LEU A O 1
ATOM 509 N N . HIS A 1 74 ? 2.126 -10.819 3.156 1.00 97.69 74 HIS A N 1
ATOM 510 C CA . HIS A 1 74 ? 1.675 -11.939 3.986 1.00 97.69 74 HIS A CA 1
ATOM 511 C C . HIS A 1 74 ? 1.212 -11.468 5.368 1.00 97.69 74 HIS A C 1
ATOM 513 O O . HIS A 1 74 ? 0.156 -11.884 5.831 1.00 97.69 74 HIS A O 1
ATOM 519 N N . LEU A 1 75 ? 1.963 -10.580 6.028 1.00 97.94 75 LEU A N 1
ATOM 520 C CA . LEU A 1 75 ? 1.556 -10.045 7.326 1.00 97.94 75 LEU A CA 1
ATOM 521 C C . LEU A 1 75 ? 0.164 -9.402 7.250 1.00 97.94 75 LEU A C 1
ATOM 523 O O . LEU A 1 75 ? -0.664 -9.682 8.108 1.00 97.94 75 LEU A O 1
ATOM 527 N N . LEU A 1 76 ? -0.107 -8.608 6.209 1.00 97.56 76 LEU A N 1
ATOM 528 C CA . LEU A 1 76 ? -1.416 -7.987 5.982 1.00 97.56 76 LEU A CA 1
ATOM 529 C C . LEU A 1 76 ? -2.543 -8.990 5.720 1.00 97.56 76 LEU A C 1
ATOM 531 O O . LEU A 1 76 ? -3.683 -8.711 6.073 1.00 97.56 76 LEU A O 1
ATOM 535 N N . GLU A 1 77 ? -2.253 -10.130 5.093 1.00 95.75 77 GLU A N 1
ATOM 536 C CA . GLU A 1 77 ? -3.265 -11.155 4.817 1.00 95.75 77 GLU A CA 1
ATOM 537 C C . GLU A 1 77 ? -3.622 -12.006 6.035 1.00 95.75 77 GLU A C 1
ATOM 539 O O . GLU A 1 77 ? -4.751 -12.484 6.118 1.00 95.75 77 GLU A O 1
ATOM 544 N N . PHE A 1 78 ? -2.680 -12.203 6.959 1.00 96.06 78 PHE A N 1
ATOM 545 C CA . PHE A 1 78 ? -2.841 -13.135 8.080 1.00 96.06 78 PHE A CA 1
ATOM 546 C C . PHE A 1 78 ? -3.023 -12.462 9.443 1.00 96.06 78 PHE A C 1
ATOM 548 O O . PHE A 1 78 ? -3.225 -13.160 10.435 1.00 96.06 78 PHE A O 1
ATOM 555 N N . THR A 1 79 ? -2.926 -11.134 9.530 1.00 96.00 79 THR A N 1
ATOM 556 C CA . THR A 1 79 ? -3.148 -10.407 10.783 1.00 96.00 79 THR A CA 1
ATOM 557 C C . THR A 1 79 ? -4.525 -9.754 10.820 1.00 96.00 79 THR A C 1
ATOM 559 O O . THR A 1 79 ? -4.908 -9.037 9.896 1.00 96.00 79 THR A O 1
ATOM 562 N N . ASP A 1 80 ? -5.236 -9.949 11.929 1.00 95.19 80 ASP A N 1
ATOM 563 C CA . ASP A 1 80 ? -6.483 -9.242 12.243 1.00 95.19 80 ASP A CA 1
ATOM 564 C C . ASP A 1 80 ? -6.251 -8.034 13.167 1.00 95.19 80 ASP A C 1
ATOM 566 O O . ASP A 1 80 ? -7.183 -7.275 13.436 1.00 95.19 80 ASP A O 1
ATOM 570 N N . ASP A 1 81 ? -5.019 -7.839 13.660 1.00 97.75 81 ASP A N 1
ATOM 571 C CA . ASP A 1 81 ? -4.680 -6.727 14.549 1.00 97.75 81 ASP A CA 1
ATOM 572 C C . ASP A 1 81 ? -4.627 -5.411 13.749 1.00 97.75 81 ASP A C 1
ATOM 574 O O . ASP A 1 81 ? -3.736 -5.230 12.907 1.00 97.75 81 ASP A O 1
ATOM 578 N N . PRO A 1 82 ? -5.524 -4.449 14.029 1.00 96.62 82 PRO A N 1
ATOM 579 C CA . PRO A 1 82 ? -5.601 -3.201 13.279 1.00 96.62 82 PRO A CA 1
ATOM 580 C C . PRO A 1 82 ? -4.326 -2.364 13.355 1.00 96.62 82 PRO A C 1
ATOM 582 O O . PRO A 1 82 ? -3.969 -1.700 12.385 1.00 96.62 82 PRO A O 1
ATOM 585 N N . LEU A 1 83 ? -3.620 -2.394 14.489 1.00 97.06 83 LEU A N 1
ATOM 586 C CA . LEU A 1 83 ? -2.381 -1.639 14.654 1.00 97.06 83 LEU A CA 1
ATOM 587 C C . LEU A 1 83 ? -1.281 -2.223 13.769 1.00 97.06 83 LEU A C 1
ATOM 589 O O . LEU A 1 83 ? -0.545 -1.473 13.125 1.00 97.06 83 LEU A O 1
ATOM 593 N N . ILE A 1 84 ? -1.196 -3.552 13.691 1.00 97.69 84 ILE A N 1
ATOM 594 C CA . ILE A 1 84 ? -0.245 -4.238 12.811 1.00 97.69 84 ILE A CA 1
ATOM 595 C C . ILE A 1 84 ? -0.596 -3.963 11.346 1.00 97.69 84 ILE A C 1
ATOM 597 O O . ILE A 1 84 ? 0.300 -3.630 10.567 1.00 97.69 84 ILE A O 1
ATOM 601 N N . GLN A 1 85 ? -1.880 -4.019 10.977 1.00 98.44 85 GLN A N 1
ATOM 602 C CA . GLN A 1 85 ? -2.341 -3.677 9.628 1.00 98.44 85 GLN A CA 1
ATOM 603 C C . GLN A 1 85 ? -1.969 -2.238 9.250 1.00 98.44 85 GLN A C 1
ATOM 605 O O . GLN A 1 85 ? -1.409 -2.007 8.178 1.00 98.44 85 GLN A O 1
ATOM 610 N N . GLU A 1 86 ? -2.223 -1.266 10.131 1.00 98.38 86 GLU A N 1
ATOM 611 C CA . GLU A 1 86 ? -1.857 0.137 9.912 1.00 98.38 86 GLU A CA 1
ATOM 612 C C . GLU A 1 86 ? -0.350 0.303 9.688 1.00 98.38 86 GLU A C 1
ATOM 614 O O . GLU A 1 86 ? 0.056 0.942 8.716 1.00 98.38 86 GLU A O 1
ATOM 619 N N . GLN A 1 87 ? 0.484 -0.280 10.555 1.00 98.19 87 GLN A N 1
ATOM 620 C CA . GLN A 1 87 ? 1.940 -0.162 10.436 1.00 98.19 87 GLN A CA 1
ATOM 621 C C . GLN A 1 87 ? 2.462 -0.831 9.163 1.00 98.19 87 GLN A C 1
ATOM 623 O O . GLN A 1 87 ? 3.241 -0.224 8.427 1.00 98.19 87 GLN A O 1
ATOM 628 N N . ALA A 1 88 ? 1.988 -2.038 8.853 1.00 98.38 88 ALA A N 1
ATOM 629 C CA . ALA A 1 88 ? 2.378 -2.743 7.640 1.00 98.38 88 ALA A CA 1
ATOM 630 C C . ALA A 1 88 ? 1.958 -1.974 6.374 1.00 98.38 88 ALA A C 1
ATOM 632 O O . ALA A 1 88 ? 2.755 -1.859 5.440 1.00 98.38 88 ALA A O 1
ATOM 633 N N . LEU A 1 89 ? 0.764 -1.368 6.357 1.00 98.56 89 LEU A N 1
ATOM 634 C CA . LEU A 1 89 ? 0.307 -0.513 5.256 1.00 98.56 89 LEU A CA 1
ATOM 635 C C . LEU A 1 89 ? 1.135 0.769 5.124 1.00 98.56 89 LEU A C 1
ATOM 637 O O . LEU A 1 89 ? 1.444 1.170 4.005 1.00 98.56 89 LEU A O 1
ATOM 641 N N . VAL A 1 90 ? 1.528 1.406 6.231 1.00 98.44 90 VAL A N 1
ATOM 642 C CA . VAL A 1 90 ? 2.414 2.584 6.203 1.00 98.44 90 VAL A CA 1
ATOM 643 C C . VAL A 1 90 ? 3.773 2.221 5.606 1.00 98.44 90 VAL A C 1
ATOM 645 O O . VAL A 1 90 ? 4.256 2.918 4.709 1.00 98.44 90 VAL A O 1
ATOM 648 N N . THR A 1 91 ? 4.378 1.119 6.053 1.00 98.31 91 THR A N 1
ATOM 649 C CA . THR A 1 91 ? 5.651 0.640 5.503 1.00 98.31 91 THR A CA 1
ATOM 650 C C . THR A 1 91 ? 5.518 0.318 4.017 1.00 98.31 91 THR A C 1
ATOM 652 O O . THR A 1 91 ? 6.306 0.819 3.215 1.00 98.31 91 THR A O 1
ATOM 655 N N . LEU A 1 92 ? 4.487 -0.438 3.631 1.00 98.38 92 LEU A N 1
ATOM 656 C CA . LEU A 1 92 ? 4.234 -0.800 2.238 1.00 98.38 92 LEU A CA 1
ATOM 657 C C . LEU A 1 92 ? 3.988 0.435 1.358 1.00 98.38 92 LEU A C 1
ATOM 659 O O . LEU A 1 92 ? 4.518 0.509 0.252 1.00 98.38 92 LEU A O 1
ATOM 663 N N . SER A 1 93 ? 3.240 1.424 1.853 1.00 98.00 93 SER A N 1
ATOM 664 C CA . SER A 1 93 ? 2.979 2.694 1.165 1.00 98.00 93 SER A CA 1
ATOM 665 C C . SER A 1 93 ? 4.271 3.449 0.865 1.00 98.00 93 SER A C 1
ATOM 667 O O . SER A 1 93 ? 4.465 3.918 -0.258 1.00 98.00 93 SER A O 1
ATOM 669 N N . ASN A 1 94 ? 5.174 3.548 1.844 1.00 97.69 94 ASN A N 1
ATOM 670 C CA . ASN A 1 94 ? 6.473 4.193 1.655 1.00 97.69 94 ASN A CA 1
ATOM 671 C C . ASN A 1 94 ? 7.333 3.426 0.644 1.00 97.69 94 ASN A C 1
ATOM 673 O O . ASN A 1 94 ? 7.937 4.036 -0.235 1.00 97.69 94 ASN A O 1
ATOM 677 N N . SER A 1 95 ? 7.340 2.092 0.706 1.00 97.00 95 SER A N 1
ATOM 678 C CA . SER A 1 95 ? 8.030 1.265 -0.287 1.00 97.00 95 SER A CA 1
ATOM 679 C C . SER A 1 95 ? 7.446 1.435 -1.693 1.00 97.00 95 SER A C 1
ATOM 681 O O . SER A 1 95 ? 8.207 1.482 -2.657 1.00 97.00 95 SER A O 1
ATOM 683 N N . ALA A 1 96 ? 6.125 1.578 -1.821 1.00 97.25 96 ALA A N 1
ATOM 684 C CA . ALA A 1 96 ? 5.423 1.786 -3.087 1.00 97.25 96 ALA A CA 1
ATOM 685 C C . ALA A 1 96 ? 5.637 3.180 -3.703 1.00 97.25 96 ALA A C 1
ATOM 687 O O . ALA A 1 96 ? 5.264 3.400 -4.855 1.00 97.25 96 ALA A O 1
ATOM 688 N N . ALA A 1 97 ? 6.255 4.123 -2.987 1.00 96.00 97 ALA A N 1
ATOM 689 C CA . ALA A 1 97 ? 6.667 5.399 -3.573 1.00 96.00 97 ALA A CA 1
ATOM 690 C C . ALA A 1 97 ? 7.788 5.228 -4.622 1.00 96.00 97 ALA A C 1
ATOM 692 O O . ALA A 1 97 ? 7.996 6.113 -5.450 1.00 96.00 97 ALA A O 1
ATOM 693 N N . PHE A 1 98 ? 8.486 4.085 -4.627 1.00 94.31 98 PHE A N 1
ATOM 694 C CA . PHE A 1 98 ? 9.525 3.758 -5.603 1.00 94.31 98 PHE A CA 1
ATOM 695 C C . PHE A 1 98 ? 8.968 2.912 -6.754 1.00 94.31 98 PHE A C 1
ATOM 697 O O . PHE A 1 98 ? 8.377 1.855 -6.532 1.00 94.31 98 PHE A O 1
ATOM 704 N N . SER A 1 99 ? 9.221 3.327 -7.998 1.00 93.38 99 SER A N 1
ATOM 705 C CA . SER A 1 99 ? 8.680 2.677 -9.204 1.00 93.38 99 SER A CA 1
ATOM 706 C C . SER A 1 99 ? 9.064 1.201 -9.346 1.00 93.38 99 SER A C 1
ATOM 708 O O . SER A 1 99 ? 8.223 0.383 -9.713 1.00 93.38 99 SER A O 1
ATOM 710 N N . VAL A 1 100 ? 10.298 0.836 -8.985 1.00 91.62 100 VAL A N 1
ATOM 711 C CA . VAL A 1 100 ? 10.762 -0.565 -8.987 1.00 91.62 100 VAL A CA 1
ATOM 712 C C . VAL A 1 100 ? 9.896 -1.428 -8.064 1.00 91.62 100 VAL A C 1
ATOM 714 O O . VAL A 1 100 ? 9.461 -2.514 -8.446 1.00 91.62 100 VAL A O 1
ATOM 717 N N . ASN A 1 101 ? 9.572 -0.915 -6.878 1.00 96.44 101 ASN A N 1
ATOM 718 C CA . ASN A 1 101 ? 8.755 -1.632 -5.906 1.00 96.44 101 ASN A CA 1
ATOM 719 C C . ASN A 1 101 ? 7.289 -1.706 -6.333 1.00 96.44 101 ASN A C 1
ATOM 721 O O . ASN A 1 101 ? 6.636 -2.700 -6.040 1.00 96.44 101 ASN A O 1
ATOM 725 N N . GLN A 1 102 ? 6.768 -0.716 -7.064 1.00 97.38 102 GLN A N 1
ATOM 726 C CA . GLN A 1 102 ? 5.395 -0.756 -7.585 1.00 97.38 102 GLN A CA 1
ATOM 727 C C . GLN A 1 102 ? 5.166 -1.968 -8.496 1.00 97.38 102 GLN A C 1
ATOM 729 O O . GLN A 1 102 ? 4.129 -2.625 -8.393 1.00 97.38 102 GLN A O 1
ATOM 734 N N . ASP A 1 103 ? 6.135 -2.280 -9.363 1.00 95.25 103 ASP A N 1
ATOM 735 C CA . ASP A 1 103 ? 6.073 -3.454 -10.237 1.00 95.25 103 ASP A CA 1
ATOM 736 C C . ASP A 1 103 ? 6.244 -4.764 -9.465 1.00 95.25 103 ASP A C 1
ATOM 738 O O . ASP A 1 103 ? 5.570 -5.746 -9.776 1.00 95.25 103 ASP A O 1
ATOM 742 N N . ILE A 1 104 ? 7.129 -4.795 -8.465 1.00 96.81 104 ILE A N 1
ATOM 743 C CA . ILE A 1 104 ? 7.333 -5.979 -7.621 1.00 96.81 104 ILE A CA 1
ATOM 744 C C . ILE A 1 104 ? 6.069 -6.279 -6.810 1.00 96.81 104 ILE A C 1
ATOM 746 O O . ILE A 1 104 ? 5.580 -7.402 -6.852 1.00 96.81 104 ILE A O 1
ATOM 750 N N . ILE A 1 105 ? 5.491 -5.278 -6.138 1.00 97.50 105 ILE A N 1
ATOM 751 C CA . ILE A 1 105 ? 4.266 -5.428 -5.339 1.00 97.50 105 ILE A CA 1
ATOM 752 C C . ILE A 1 105 ? 3.118 -5.944 -6.210 1.00 97.50 105 ILE A C 1
ATOM 754 O O . ILE A 1 105 ? 2.392 -6.838 -5.787 1.00 97.50 105 ILE A O 1
ATOM 758 N N . ARG A 1 106 ? 2.973 -5.439 -7.443 1.00 96.94 106 ARG A N 1
ATOM 759 C CA . ARG A 1 106 ? 1.977 -5.955 -8.392 1.00 96.94 106 ARG A CA 1
ATOM 760 C C . ARG A 1 106 ? 2.217 -7.421 -8.753 1.00 96.94 106 ARG A C 1
ATOM 762 O O . ARG A 1 106 ? 1.276 -8.200 -8.732 1.00 96.94 106 ARG A O 1
ATOM 769 N N . LYS A 1 107 ? 3.462 -7.807 -9.055 1.00 96.25 107 LYS A N 1
ATOM 770 C CA . LYS A 1 107 ? 3.827 -9.205 -9.363 1.00 96.25 107 LYS A CA 1
ATOM 771 C C . LYS A 1 107 ? 3.622 -10.162 -8.183 1.00 96.25 107 LYS A C 1
ATOM 773 O O . LYS A 1 107 ? 3.526 -11.360 -8.407 1.00 96.25 107 LYS A O 1
ATOM 778 N N . LEU A 1 108 ? 3.583 -9.638 -6.960 1.00 96.50 108 LEU A N 1
ATOM 779 C CA . LEU A 1 108 ? 3.303 -10.372 -5.724 1.00 96.50 108 LEU A CA 1
ATOM 780 C C . LEU A 1 108 ? 1.810 -10.335 -5.337 1.00 96.50 108 LEU A C 1
ATOM 782 O O . LEU A 1 108 ? 1.488 -10.495 -4.165 1.00 96.50 108 LEU A O 1
ATOM 786 N N . ASP A 1 109 ? 0.903 -10.036 -6.275 1.00 96.25 109 ASP A N 1
ATOM 787 C CA . ASP A 1 109 ? -0.545 -9.883 -6.041 1.00 96.25 109 ASP A CA 1
ATOM 788 C C . ASP A 1 109 ? -0.927 -8.828 -4.981 1.00 96.25 109 ASP A C 1
ATOM 790 O O . ASP A 1 109 ? -2.066 -8.758 -4.501 1.00 96.25 109 ASP A O 1
ATOM 794 N N . GLY A 1 110 ? -0.005 -7.919 -4.656 1.00 97.38 110 GLY A N 1
ATOM 795 C CA . GLY A 1 110 ? -0.177 -6.937 -3.591 1.00 97.38 110 GLY A CA 1
ATOM 796 C C . GLY A 1 110 ? -1.296 -5.925 -3.847 1.00 97.38 110 GLY A C 1
ATOM 797 O O . GLY A 1 110 ? -1.866 -5.399 -2.894 1.00 97.38 110 GLY A O 1
ATOM 798 N N . LEU A 1 111 ? -1.682 -5.693 -5.109 1.00 96.81 111 LEU A N 1
ATOM 799 C CA . LEU A 1 111 ? -2.856 -4.871 -5.442 1.00 96.81 111 LEU A CA 1
ATOM 800 C C . LEU A 1 111 ? -4.149 -5.475 -4.873 1.00 96.81 111 LEU A C 1
ATOM 802 O O . LEU A 1 111 ? -5.001 -4.740 -4.376 1.00 96.81 111 LEU A O 1
ATOM 806 N N . SER A 1 112 ? -4.282 -6.804 -4.912 1.00 95.19 112 SER A N 1
ATOM 807 C CA . SER A 1 112 ? -5.442 -7.512 -4.364 1.00 95.19 112 SER A CA 1
ATOM 808 C C . SER A 1 112 ? -5.431 -7.462 -2.837 1.00 95.19 112 SER A C 1
ATOM 810 O O . SER A 1 112 ? -6.444 -7.118 -2.233 1.00 95.19 112 SER A O 1
ATOM 812 N N . VAL A 1 113 ? -4.272 -7.707 -2.212 1.00 97.00 113 VAL A N 1
ATOM 813 C CA . VAL A 1 113 ? -4.094 -7.631 -0.749 1.00 97.00 113 VAL A CA 1
ATOM 814 C C . VAL A 1 113 ? -4.470 -6.248 -0.214 1.00 97.00 113 VAL A C 1
ATOM 816 O O . VAL A 1 113 ? -5.329 -6.132 0.660 1.00 97.00 113 VAL A O 1
ATOM 819 N N . VAL A 1 114 ? -3.902 -5.182 -0.785 1.00 97.19 114 VAL A N 1
ATOM 820 C CA . VAL A 1 114 ? -4.225 -3.799 -0.395 1.00 97.19 114 VAL A CA 1
ATOM 821 C C . VAL A 1 114 ? -5.688 -3.469 -0.709 1.00 97.19 114 VAL A C 1
ATOM 823 O O . VAL A 1 114 ? -6.361 -2.822 0.091 1.00 97.19 114 VAL A O 1
ATOM 826 N N . GLY A 1 115 ? -6.221 -3.962 -1.830 1.00 94.62 115 GLY A N 1
ATOM 827 C CA . GLY A 1 115 ? -7.630 -3.809 -2.189 1.00 94.62 115 GLY A CA 1
ATOM 828 C C . GLY A 1 115 ? -8.590 -4.426 -1.164 1.00 94.62 115 GLY A C 1
ATOM 829 O O . GLY A 1 115 ? -9.589 -3.796 -0.816 1.00 94.62 115 GLY A O 1
ATOM 830 N N . LYS A 1 116 ? -8.280 -5.611 -0.617 1.00 94.31 116 LYS A N 1
ATOM 831 C CA . LYS A 1 116 ? -9.068 -6.242 0.460 1.00 94.31 116 LYS A CA 1
ATOM 832 C C . LYS A 1 116 ? -9.125 -5.348 1.704 1.00 94.31 116 LYS A C 1
ATOM 834 O O . LYS A 1 116 ? -10.194 -5.203 2.296 1.00 94.31 116 LYS A O 1
ATOM 839 N N . MET A 1 117 ? -8.019 -4.681 2.054 1.00 96.06 117 MET A N 1
ATOM 840 C CA . MET A 1 117 ? -7.951 -3.777 3.214 1.00 96.06 117 MET A CA 1
ATOM 841 C C . MET A 1 117 ? -8.895 -2.569 3.099 1.00 96.06 117 MET A C 1
ATOM 843 O O . MET A 1 117 ? -9.335 -2.036 4.116 1.00 96.06 117 MET A O 1
ATOM 847 N N . LEU A 1 118 ? -9.304 -2.175 1.887 1.00 94.38 118 LEU A N 1
ATOM 848 C CA . LEU A 1 118 ? -10.324 -1.134 1.691 1.00 94.38 118 LEU A CA 1
ATOM 849 C C . LEU A 1 118 ? -11.717 -1.544 2.189 1.00 94.38 118 LEU A C 1
ATOM 851 O O . LEU A 1 118 ? -12.570 -0.682 2.395 1.00 94.38 118 LEU A O 1
ATOM 855 N N . SER A 1 119 ? -11.958 -2.839 2.398 1.00 92.19 119 SER A N 1
ATOM 856 C CA . SER A 1 119 ? -13.213 -3.353 2.959 1.00 92.19 119 SER A CA 1
ATOM 857 C C . SER A 1 119 ? -13.196 -3.436 4.491 1.00 92.19 119 SER A C 1
ATOM 859 O O . SER A 1 119 ? -14.224 -3.744 5.086 1.00 92.19 119 SER A O 1
ATOM 861 N N . ASN A 1 120 ? -12.069 -3.124 5.144 1.00 92.12 120 ASN A N 1
ATOM 862 C CA . ASN A 1 120 ? -11.926 -3.190 6.600 1.00 92.12 120 ASN A CA 1
ATOM 863 C C . ASN A 1 120 ? -12.891 -2.211 7.305 1.00 92.12 120 ASN A C 1
ATOM 865 O O . ASN A 1 120 ? -13.101 -1.089 6.842 1.00 92.12 120 ASN A O 1
ATOM 869 N N . SER A 1 121 ? -13.515 -2.601 8.417 1.00 93.88 121 SER A N 1
ATOM 870 C CA 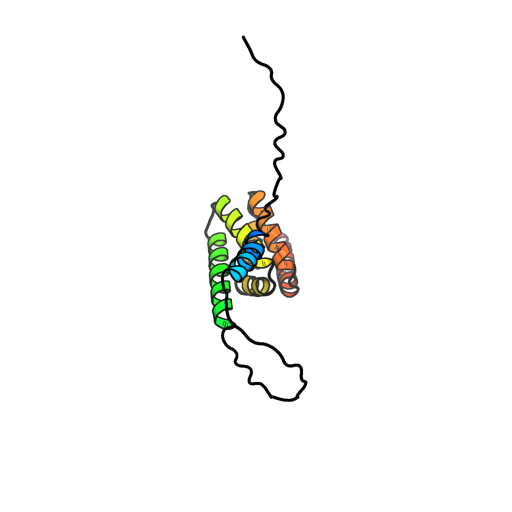. SER A 1 121 ? -14.450 -1.728 9.148 1.00 93.88 121 SER A CA 1
ATOM 871 C C . SER A 1 121 ? -13.758 -0.524 9.799 1.00 93.88 121 SER A C 1
ATOM 873 O O . SER A 1 121 ? -14.405 0.495 10.036 1.00 93.88 121 SER A O 1
ATOM 875 N N . ILE A 1 122 ? -12.445 -0.605 10.026 1.00 96.88 122 ILE A N 1
ATOM 876 C CA . ILE A 1 122 ? -11.658 0.379 10.763 1.00 96.88 122 ILE A CA 1
ATOM 877 C C . ILE A 1 122 ? -11.211 1.512 9.826 1.00 96.88 122 ILE A C 1
ATOM 879 O O . ILE A 1 122 ? -10.444 1.277 8.886 1.00 96.88 122 ILE A O 1
ATOM 883 N N . PRO A 1 123 ? -11.636 2.769 10.077 1.00 97.44 123 PRO A N 1
ATOM 884 C CA . PRO A 1 123 ? -11.353 3.888 9.177 1.00 97.44 123 PRO A CA 1
ATOM 885 C C . PRO A 1 123 ? -9.861 4.166 8.964 1.00 97.44 123 PRO A C 1
ATOM 887 O O . PRO A 1 123 ? -9.448 4.481 7.851 1.00 97.44 123 PRO A O 1
ATOM 890 N N . LYS A 1 124 ? -9.041 4.014 10.008 1.00 97.19 124 LYS A N 1
ATOM 891 C CA . LYS A 1 124 ? -7.593 4.252 9.923 1.00 97.19 124 LYS A CA 1
ATOM 892 C C . LYS A 1 124 ? -6.889 3.251 9.006 1.00 97.19 124 LYS A C 1
ATOM 894 O O . LYS A 1 124 ? -6.085 3.659 8.171 1.00 97.19 124 LYS A O 1
ATOM 899 N N . VAL A 1 125 ? -7.238 1.966 9.094 1.00 98.12 125 VAL A N 1
ATOM 900 C CA . VAL A 1 125 ? -6.712 0.924 8.194 1.00 98.12 125 VAL A CA 1
ATOM 901 C C . VAL A 1 125 ? -7.075 1.251 6.743 1.00 98.12 125 VAL A C 1
ATOM 903 O O . VAL A 1 125 ? -6.203 1.251 5.874 1.00 98.12 125 VAL A O 1
ATOM 906 N N . LYS A 1 126 ? -8.336 1.631 6.483 1.00 97.38 126 LYS A N 1
ATOM 907 C CA . LYS A 1 126 ? -8.791 2.078 5.155 1.00 97.38 126 LYS A CA 1
ATOM 908 C C . LYS A 1 126 ? -7.985 3.261 4.623 1.00 97.38 126 LYS A C 1
ATOM 910 O O . LYS A 1 126 ? -7.571 3.237 3.469 1.00 97.38 126 LYS A O 1
ATOM 915 N N . GLU A 1 127 ? -7.744 4.278 5.447 1.00 98.06 127 GLU A N 1
ATOM 916 C CA . GLU A 1 127 ? -6.946 5.448 5.065 1.00 98.06 127 GLU A CA 1
ATOM 917 C C . GLU A 1 127 ? -5.526 5.042 4.640 1.00 98.06 127 GLU A C 1
ATOM 919 O O . GLU A 1 127 ? -5.041 5.469 3.590 1.00 98.06 127 GLU A O 1
ATOM 924 N N . LYS A 1 128 ? -4.859 4.171 5.409 1.00 98.25 128 LYS A N 1
ATOM 925 C CA . LYS A 1 128 ? -3.506 3.707 5.060 1.00 98.25 128 LYS A CA 1
ATOM 926 C C . LYS A 1 128 ? -3.500 2.823 3.816 1.00 98.25 128 LYS A C 1
ATOM 928 O O . LYS A 1 128 ? -2.591 2.947 2.997 1.00 98.25 128 LYS A O 1
ATOM 933 N N . ALA A 1 129 ? -4.534 2.007 3.625 1.00 98.25 129 ALA A N 1
ATOM 934 C CA . ALA A 1 129 ? -4.712 1.217 2.412 1.00 98.25 129 ALA A CA 1
ATOM 935 C C . ALA A 1 129 ? -4.923 2.103 1.176 1.00 98.25 129 ALA A C 1
ATOM 937 O O . ALA A 1 129 ? -4.309 1.855 0.140 1.00 98.25 129 ALA A O 1
ATOM 938 N N . LEU A 1 130 ? -5.712 3.176 1.288 1.00 97.69 130 LEU A N 1
ATOM 939 C CA . LEU A 1 130 ? -5.886 4.159 0.216 1.00 97.69 130 LEU A CA 1
ATOM 940 C C . LEU A 1 130 ? -4.573 4.864 -0.130 1.00 97.69 130 LEU A C 1
ATOM 942 O O . LEU A 1 130 ? -4.258 5.003 -1.308 1.00 97.69 130 LEU A O 1
ATOM 946 N N . ASN A 1 131 ? -3.776 5.258 0.865 1.00 98.00 131 ASN A N 1
ATOM 947 C CA . ASN A 1 131 ? -2.472 5.883 0.623 1.00 98.00 131 ASN A CA 1
ATOM 948 C C . ASN A 1 131 ? -1.510 4.937 -0.110 1.00 98.00 131 ASN A C 1
ATOM 950 O O . ASN A 1 131 ? -0.896 5.329 -1.105 1.00 98.00 131 ASN A O 1
ATOM 954 N N . ALA A 1 132 ? -1.436 3.675 0.326 1.00 98.25 132 ALA A N 1
ATOM 955 C CA . ALA A 1 132 ? -0.642 2.660 -0.357 1.00 98.25 132 ALA A CA 1
ATOM 956 C C . ALA A 1 132 ? -1.125 2.452 -1.800 1.00 98.25 132 ALA A C 1
ATOM 958 O O . ALA A 1 132 ? -0.315 2.427 -2.729 1.00 98.25 132 ALA A O 1
ATOM 959 N N . LEU A 1 133 ? -2.443 2.362 -2.007 1.00 97.25 133 LEU A N 1
ATOM 960 C CA . LEU A 1 133 ? -3.028 2.185 -3.332 1.00 97.25 133 LEU A CA 1
ATOM 961 C C . LEU A 1 133 ? -2.785 3.395 -4.241 1.00 97.25 133 LEU A C 1
ATOM 963 O O . LEU A 1 133 ? -2.483 3.205 -5.416 1.00 97.25 133 LEU A O 1
ATOM 967 N N . ASN A 1 134 ? -2.842 4.619 -3.712 1.00 97.38 134 ASN A N 1
ATOM 968 C CA . ASN A 1 134 ? -2.515 5.835 -4.454 1.00 97.38 134 ASN A CA 1
ATOM 969 C C . ASN A 1 134 ? -1.070 5.791 -4.962 1.00 97.38 134 ASN A C 1
ATOM 971 O O . ASN A 1 134 ? -0.841 6.000 -6.154 1.00 97.38 134 ASN A O 1
ATOM 975 N N . ASN A 1 135 ? -0.113 5.418 -4.108 1.00 97.94 135 ASN A N 1
ATOM 976 C CA . ASN A 1 135 ? 1.283 5.273 -4.523 1.00 97.94 135 ASN A CA 1
ATOM 977 C C . ASN A 1 135 ? 1.460 4.174 -5.578 1.00 97.94 135 ASN A C 1
ATOM 979 O O . ASN A 1 135 ? 2.139 4.379 -6.583 1.00 97.94 135 ASN A O 1
ATOM 983 N N . LEU A 1 136 ? 0.795 3.031 -5.401 1.00 97.56 136 LEU A N 1
ATOM 984 C CA . LEU A 1 136 ? 0.811 1.937 -6.375 1.00 97.56 136 LEU A CA 1
ATOM 985 C C . LEU A 1 136 ? 0.166 2.331 -7.708 1.00 97.56 136 LEU A C 1
ATOM 987 O O . LEU A 1 136 ? 0.609 1.866 -8.757 1.00 97.56 136 LEU A O 1
ATOM 991 N N . SER A 1 137 ? -0.848 3.195 -7.684 1.00 96.25 137 SER A N 1
ATOM 992 C CA . SER A 1 137 ? -1.559 3.665 -8.874 1.00 96.25 137 SER A CA 1
ATOM 993 C C . SER A 1 137 ? -0.746 4.641 -9.727 1.00 96.25 137 SER A C 1
ATOM 995 O O . SER A 1 137 ? -1.110 4.889 -10.875 1.00 96.25 137 SER A O 1
ATOM 997 N N . MET A 1 138 ? 0.379 5.160 -9.224 1.00 94.62 138 MET A N 1
ATOM 998 C CA . MET A 1 138 ? 1.289 5.976 -10.035 1.00 94.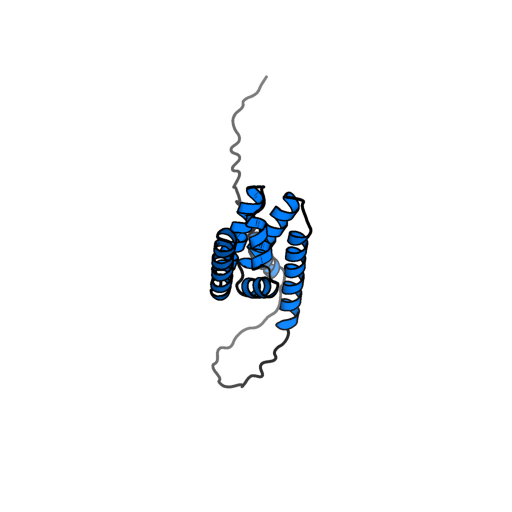62 138 MET A CA 1
ATOM 999 C C . MET A 1 138 ? 1.909 5.177 -11.196 1.00 94.62 138 MET A C 1
ATOM 1001 O O . MET A 1 138 ? 2.320 5.762 -12.196 1.00 94.62 138 MET A O 1
ATOM 1005 N N . ASN A 1 139 ? 1.923 3.841 -11.115 1.00 95.62 139 ASN A N 1
ATOM 1006 C CA . ASN A 1 139 ? 2.322 2.969 -12.216 1.00 95.62 139 ASN A CA 1
ATOM 1007 C C . ASN A 1 139 ? 1.144 2.701 -13.172 1.00 95.62 139 ASN A C 1
ATOM 1009 O O . ASN A 1 139 ? 0.099 2.179 -12.778 1.00 95.62 139 ASN A O 1
ATOM 1013 N N . VAL A 1 140 ? 1.339 2.987 -14.462 1.00 94.31 140 VAL A N 1
ATOM 1014 C CA . VAL A 1 140 ? 0.306 2.847 -15.504 1.00 94.31 140 VAL A CA 1
ATOM 1015 C C . VAL A 1 140 ? -0.213 1.409 -15.639 1.00 94.31 140 VAL A C 1
ATOM 1017 O O . VAL A 1 140 ? -1.411 1.208 -15.846 1.00 94.31 140 VAL A O 1
ATOM 1020 N N . LYS A 1 141 ? 0.648 0.393 -15.484 1.00 94.38 141 LYS A N 1
ATOM 1021 C CA . LYS A 1 141 ? 0.226 -1.018 -15.543 1.00 94.38 141 LYS A CA 1
ATOM 1022 C C . LYS A 1 141 ? -0.682 -1.362 -14.364 1.00 94.38 141 LYS A C 1
ATOM 1024 O O . LYS A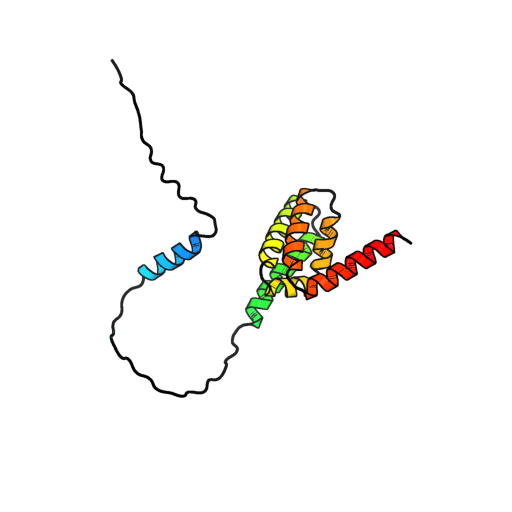 1 141 ? -1.723 -1.986 -14.558 1.00 94.38 141 LYS A O 1
ATOM 1029 N N . ASN A 1 142 ? -0.336 -0.876 -13.171 1.00 95.44 142 ASN A N 1
ATOM 1030 C CA . ASN A 1 142 ? -1.132 -1.079 -11.960 1.00 95.44 142 ASN A CA 1
ATOM 1031 C C . ASN A 1 142 ? -2.536 -0.468 -12.113 1.00 95.44 142 ASN A C 1
ATOM 1033 O O . ASN A 1 142 ? -3.521 -1.098 -11.734 1.00 95.44 142 ASN A O 1
ATOM 1037 N N . GLN A 1 143 ? -2.663 0.715 -12.730 1.00 93.25 143 GLN A N 1
ATOM 1038 C CA . GLN A 1 143 ? -3.977 1.324 -12.991 1.00 93.25 143 GLN A CA 1
ATOM 1039 C C . GLN A 1 143 ? -4.881 0.440 -13.857 1.00 93.25 143 GLN A C 1
ATOM 1041 O O . GLN A 1 143 ? -6.090 0.392 -13.627 1.00 93.25 143 GLN A O 1
ATOM 1046 N N . GLY A 1 144 ? -4.311 -0.241 -14.856 1.00 90.50 144 GLY A N 1
ATOM 1047 C CA . GLY A 1 144 ? -5.047 -1.178 -15.703 1.00 90.50 144 GLY A CA 1
ATOM 1048 C C . GLY A 1 144 ? -5.667 -2.312 -14.887 1.00 90.50 144 GLY A C 1
ATOM 1049 O O . GLY A 1 144 ? -6.870 -2.553 -14.977 1.00 90.50 144 GLY A O 1
ATOM 1050 N N . GLU A 1 145 ? -4.873 -2.949 -14.027 1.00 90.00 145 GLU A N 1
ATOM 1051 C CA . GLU A 1 145 ? -5.323 -4.062 -13.179 1.00 90.00 145 GLU A CA 1
ATOM 1052 C C . GLU A 1 145 ? -6.340 -3.622 -12.109 1.00 90.00 145 GLU A C 1
ATOM 1054 O O . GLU A 1 145 ? -7.345 -4.306 -11.877 1.00 90.00 145 GLU A O 1
ATOM 1059 N N . ILE A 1 146 ? -6.150 -2.438 -11.514 1.00 87.31 146 ILE A N 1
ATOM 1060 C CA . ILE A 1 146 ? -7.103 -1.855 -10.556 1.00 87.31 146 ILE A CA 1
ATOM 1061 C C . ILE A 1 146 ? -8.454 -1.593 -11.239 1.00 87.31 146 ILE A C 1
ATOM 1063 O O . ILE A 1 146 ? -9.497 -1.993 -10.720 1.00 87.31 146 ILE A O 1
ATOM 1067 N N . LYS A 1 147 ? -8.459 -0.981 -12.432 1.00 83.00 147 LYS A N 1
ATOM 1068 C CA . LYS A 1 147 ? -9.692 -0.701 -13.194 1.00 83.00 147 LYS A CA 1
ATOM 1069 C C . LYS A 1 147 ? -10.471 -1.976 -13.523 1.00 83.00 147 LYS A C 1
ATOM 1071 O O . LYS A 1 147 ? -11.696 -1.981 -13.410 1.00 83.00 147 LYS A O 1
ATOM 1076 N N . VAL A 1 148 ? -9.779 -3.047 -13.916 1.00 72.50 148 VAL A N 1
ATOM 1077 C CA . VAL A 1 148 ? -10.404 -4.354 -14.193 1.00 72.50 148 VAL A CA 1
ATOM 1078 C C . VAL A 1 148 ? -11.040 -4.934 -12.927 1.00 72.50 148 VAL A C 1
ATOM 1080 O O . VAL A 1 148 ? -12.173 -5.414 -12.972 1.00 72.50 148 VAL A O 1
ATOM 1083 N N . SER A 1 149 ? -10.353 -4.831 -11.790 1.00 67.75 149 SER A N 1
ATOM 1084 C CA . SER A 1 149 ? -10.845 -5.329 -10.500 1.00 67.75 149 SER A CA 1
ATOM 1085 C C . SER A 1 149 ? -12.096 -4.584 -10.022 1.00 67.75 149 SER A C 1
ATOM 1087 O O . SER A 1 149 ? -13.048 -5.221 -9.568 1.00 67.75 149 SER A O 1
ATOM 1089 N N . THR A 1 150 ? -12.151 -3.259 -10.196 1.00 68.38 150 THR A N 1
ATOM 1090 C CA . THR A 1 150 ? -13.339 -2.449 -9.875 1.00 68.38 150 THR A CA 1
ATOM 1091 C C . THR A 1 150 ? -14.532 -2.805 -10.760 1.00 68.38 150 THR A C 1
ATOM 1093 O O . THR A 1 150 ? -15.632 -2.991 -10.244 1.00 68.38 150 THR A O 1
ATOM 1096 N N . LYS A 1 151 ? -14.326 -2.962 -12.077 1.00 65.25 151 LYS A N 1
ATOM 1097 C CA . LYS A 1 151 ? -15.396 -3.373 -13.005 1.00 65.25 151 LYS A CA 1
ATOM 1098 C C . LYS A 1 151 ? -15.987 -4.730 -12.617 1.00 65.25 151 LYS A C 1
ATOM 1100 O O . LYS A 1 151 ? -17.193 -4.838 -12.421 1.00 65.25 151 LYS A O 1
ATOM 1105 N N . ARG A 1 152 ? -15.131 -5.726 -12.369 1.00 61.38 152 ARG A N 1
ATOM 1106 C CA . ARG A 1 152 ? -15.555 -7.065 -11.925 1.00 61.38 152 ARG A CA 1
ATOM 1107 C C . ARG A 1 152 ? -16.250 -7.044 -10.554 1.00 61.38 152 ARG A C 1
ATOM 1109 O O . ARG A 1 152 ? -17.126 -7.858 -10.280 1.00 61.38 152 ARG A O 1
ATOM 1116 N N . GLY A 1 153 ? -15.850 -6.138 -9.660 1.00 59.16 153 GLY A N 1
ATOM 1117 C CA . GLY A 1 153 ? -16.495 -5.939 -8.359 1.00 59.16 153 GLY A CA 1
ATOM 1118 C C . GLY A 1 153 ? -17.917 -5.379 -8.457 1.00 59.16 153 GLY A C 1
ATOM 1119 O O . GLY A 1 153 ? -18.763 -5.757 -7.651 1.00 59.16 153 GLY A O 1
ATOM 1120 N N . LEU A 1 154 ? -18.182 -4.519 -9.444 1.00 55.41 154 LEU A N 1
ATOM 1121 C CA . LEU A 1 154 ? -19.516 -3.981 -9.722 1.00 55.41 154 LEU A CA 1
ATOM 1122 C C . LEU A 1 154 ? -20.426 -5.028 -10.373 1.00 55.41 154 LEU A C 1
ATOM 1124 O O . LEU A 1 154 ? -21.569 -5.171 -9.954 1.00 55.41 154 LEU A O 1
ATOM 1128 N N . GLU A 1 155 ? -19.909 -5.803 -11.327 1.00 52.72 155 GLU A N 1
ATOM 1129 C CA . GLU A 1 155 ? -20.675 -6.857 -12.011 1.00 52.72 155 GLU A CA 1
ATOM 1130 C C . GLU A 1 155 ? -21.173 -7.936 -11.039 1.00 52.72 155 GLU A C 1
ATOM 1132 O O . GLU A 1 155 ? -22.336 -8.316 -11.090 1.00 52.72 155 GLU A O 1
ATOM 1137 N N . ARG A 1 156 ? -20.342 -8.354 -10.074 1.00 57.97 156 ARG A N 1
ATOM 1138 C CA . ARG A 1 156 ? -20.729 -9.344 -9.048 1.00 57.97 156 ARG A CA 1
ATOM 1139 C C . ARG A 1 156 ? -21.775 -8.860 -8.041 1.00 57.97 156 ARG A C 1
ATOM 1141 O O . ARG A 1 156 ? -22.291 -9.676 -7.293 1.00 57.97 156 ARG A O 1
ATOM 1148 N N . LYS A 1 157 ? -22.046 -7.553 -7.958 1.00 50.09 157 LYS A N 1
ATOM 1149 C CA . LYS A 1 157 ? -23.120 -7.005 -7.108 1.00 50.09 157 LYS A CA 1
ATOM 1150 C C . LYS A 1 157 ? -24.468 -6.923 -7.832 1.00 50.09 157 LYS A C 1
ATOM 1152 O O . LYS A 1 157 ? -25.462 -6.604 -7.189 1.00 50.09 157 LYS A O 1
ATOM 1157 N N . LEU A 1 158 ? -24.490 -7.150 -9.147 1.00 51.88 158 LEU A N 1
ATOM 1158 C CA . LEU A 1 158 ? -25.679 -7.058 -10.003 1.00 51.88 158 LEU A CA 1
ATOM 1159 C C . LEU A 1 158 ? -26.246 -8.434 -10.399 1.00 51.88 158 LEU A C 1
ATOM 1161 O O . LEU A 1 158 ? -27.221 -8.493 -11.143 1.00 51.88 158 LEU A O 1
ATOM 1165 N N . THR A 1 159 ? -25.641 -9.515 -9.907 1.00 47.88 159 THR A N 1
ATOM 1166 C CA . THR A 1 159 ? -26.043 -10.921 -10.081 1.00 47.88 159 THR A CA 1
ATOM 1167 C C . THR A 1 159 ? -26.330 -11.541 -8.731 1.00 47.88 159 THR A C 1
ATOM 1169 O O . THR A 1 159 ? -27.341 -12.260 -8.619 1.00 47.88 159 THR A O 1
#

pLDDT: mean 74.82, std 23.05, range [32.53, 98.56]

InterPro domains:
  IPR006911 Armadillo repeat-containing domain [PF04826] (64-152)
  IPR011989 Armadillo-like helical [G3DSA:1.25.10.10] (58-153)
  IPR016024 Armadillo-type fold [SSF48371] (65-142)
  IPR051303 Armadillo repeat-containing X-linked regulator [PTHR15712] (62-148)

Foldseek 3Di:
DDDDDDDDPPPPPDDPPDVPPVVVVVVVVVVVVDDDDDDDDDDDDDDDDDDDPDPPDPPPVLVVLLVVLLVLLVQLVPDPDLVSLLVSLQVLLVQLLDPSSLVSCVVSVVLVSLVVQCVDPDVSSNVSSVSSLVSSCVDVVSVVVNVVVVVVVVVVVVD

Sequence (159 aa):
GGGQRGGGTKVAAGLVLGAGACYCVYRLTRSRRAGPGAGTEGAASARHGSGPAGGFHSSQWSNLDAHHLQKLLHLLEFTDDPLIQEQALVTLSNSAAFSVNQDIIRKLDGLSVVGKMLSNSIPKVKEKALNALNNLSMNVKNQGEIKVSTKRGLERKLT

Secondary structure (DSSP, 8-state):
------------------TTSHHHHHHHHHHTT-----------------------SHHHHHHHHHHHHHHHHHHHHH---HHHHHHHHHHHHHHTTSHHHHHHHHHTTHHHHHHHHTT-S-HHHHHHHHHHHHHHHTSHHHHHHHHHHHHHHHHTT--

Radius of gyration: 26.08 Å; chains: 1; bounding box: 75×54×79 Å

Organism: Chelonoidis abingdonii (NCBI:txid106734)